Protein AF-Q5DCU1-F1 (afdb_monomer)

Structure (mmCIF, N/CA/C/O backbone):
data_AF-Q5DCU1-F1
#
_entry.id   AF-Q5DCU1-F1
#
loop_
_atom_site.group_PDB
_atom_site.id
_atom_site.type_symbol
_atom_site.label_atom_id
_atom_site.label_alt_id
_atom_site.label_comp_id
_atom_site.label_asym_id
_atom_site.label_entity_id
_atom_site.label_seq_id
_atom_site.pdbx_PDB_ins_code
_atom_site.Cartn_x
_atom_site.Cartn_y
_atom_site.Cartn_z
_atom_site.occupancy
_atom_site.B_iso_or_equiv
_atom_site.auth_seq_id
_atom_site.auth_comp_id
_atom_site.auth_asym_id
_atom_site.auth_atom_id
_atom_site.pdbx_PDB_model_num
ATOM 1 N N . MET A 1 1 ? -9.205 -13.408 6.079 1.00 46.22 1 MET A N 1
ATOM 2 C CA . MET A 1 1 ? -8.559 -12.331 6.859 1.00 46.22 1 MET A CA 1
ATOM 3 C C . MET A 1 1 ? -8.344 -12.817 8.287 1.00 46.22 1 MET A C 1
ATOM 5 O O . MET A 1 1 ? -9.318 -13.003 9.011 1.00 46.22 1 MET A O 1
ATOM 9 N N . TYR A 1 2 ? -7.099 -13.094 8.675 1.00 49.12 2 TYR A N 1
ATOM 10 C CA . TYR A 1 2 ? -6.768 -13.395 10.071 1.00 49.12 2 TYR A CA 1
ATOM 11 C C . TYR A 1 2 ? -6.552 -12.078 10.812 1.00 49.12 2 TYR A C 1
ATOM 13 O O . TYR A 1 2 ? -5.825 -11.214 10.333 1.00 49.12 2 TYR A O 1
ATOM 21 N N . GLN A 1 3 ? -7.219 -11.913 11.951 1.00 48.88 3 GLN A N 1
ATOM 22 C CA . GLN A 1 3 ? -7.112 -10.711 12.773 1.00 48.88 3 GLN A CA 1
ATOM 23 C C . GLN A 1 3 ? -6.375 -11.046 14.064 1.00 48.88 3 GLN A C 1
ATOM 25 O O . GLN A 1 3 ? -6.695 -12.037 14.732 1.00 48.88 3 GLN A O 1
ATOM 30 N N . PHE A 1 4 ? -5.420 -10.197 14.438 1.00 53.06 4 PHE A N 1
ATOM 31 C CA . PHE A 1 4 ? -4.873 -10.210 15.786 1.00 53.06 4 PHE A CA 1
ATOM 32 C C . PHE A 1 4 ? -5.985 -9.787 16.749 1.00 53.06 4 PHE A C 1
ATOM 34 O O . PHE A 1 4 ? -6.537 -8.696 16.648 1.00 53.06 4 PHE A O 1
ATOM 41 N N . LYS A 1 5 ? -6.381 -10.689 17.650 1.00 48.22 5 LYS A N 1
ATOM 42 C CA . LYS A 1 5 ? -7.388 -10.384 18.670 1.00 48.22 5 LYS A CA 1
ATOM 43 C C . LYS A 1 5 ? -6.706 -9.667 19.832 1.00 48.22 5 LYS A C 1
ATOM 45 O O . LYS A 1 5 ? -5.721 -10.191 20.351 1.00 48.22 5 LYS A O 1
ATOM 50 N N . ASN A 1 6 ? -7.265 -8.541 20.279 1.00 42.62 6 ASN A N 1
ATOM 51 C CA . ASN A 1 6 ? -6.882 -7.944 21.558 1.00 42.62 6 ASN A CA 1
ATOM 52 C C . ASN A 1 6 ? -7.098 -8.970 22.676 1.00 42.62 6 ASN A C 1
ATOM 54 O O . ASN A 1 6 ? -8.161 -9.591 22.791 1.00 42.62 6 ASN A O 1
ATOM 58 N N . CYS A 1 7 ? -6.052 -9.203 23.464 1.00 44.94 7 CYS A N 1
ATOM 59 C CA . CYS A 1 7 ? -6.084 -10.126 24.587 1.00 44.94 7 CYS A CA 1
ATOM 60 C C . CYS A 1 7 ? -6.461 -9.353 25.856 1.00 44.94 7 CYS A C 1
ATOM 62 O O . CYS A 1 7 ? -5.633 -9.151 26.734 1.00 44.94 7 CYS A O 1
ATOM 64 N N . ASP A 1 8 ? -7.717 -8.922 25.963 1.00 45.31 8 ASP A N 1
ATOM 65 C CA . ASP A 1 8 ? -8.182 -8.113 27.104 1.00 45.31 8 ASP A CA 1
ATOM 66 C C . ASP A 1 8 ? -8.505 -8.952 28.359 1.00 45.31 8 ASP A C 1
ATOM 68 O O . ASP A 1 8 ? -9.190 -8.493 29.271 1.00 45.31 8 ASP A O 1
ATOM 72 N N . LYS A 1 9 ? -8.050 -10.214 28.428 1.00 41.62 9 LYS A N 1
ATOM 73 C CA . LYS A 1 9 ? -8.266 -11.089 29.592 1.00 41.62 9 LYS A CA 1
ATOM 74 C C . LYS A 1 9 ? -6.980 -11.831 29.976 1.00 41.62 9 LYS A C 1
ATOM 76 O O . LYS A 1 9 ? -6.648 -12.833 29.333 1.00 41.62 9 LYS A O 1
ATOM 81 N N . PRO A 1 10 ? -6.272 -11.394 31.035 1.00 44.12 10 PRO A N 1
ATOM 82 C CA . PRO A 1 10 ? -5.092 -12.084 31.534 1.00 44.12 10 PRO A CA 1
ATOM 83 C C . PRO A 1 10 ? -5.546 -13.374 32.226 1.00 44.12 10 PRO A C 1
ATOM 85 O O . PRO A 1 10 ? -6.027 -13.350 33.352 1.00 44.12 10 PRO A O 1
ATOM 88 N N . GLY A 1 11 ? -5.455 -14.514 31.539 1.00 48.25 11 GLY A N 1
ATOM 89 C CA . GLY A 1 11 ? -5.595 -15.807 32.216 1.00 48.25 11 GLY A CA 1
ATOM 90 C C . GLY A 1 11 ? -6.137 -16.974 31.404 1.00 48.25 11 GLY A C 1
ATOM 91 O O . GLY A 1 11 ? -5.995 -18.109 31.847 1.00 48.25 11 GLY A O 1
ATOM 92 N N . GLN A 1 12 ? -6.729 -16.776 30.225 1.00 47.34 12 GLN A N 1
ATOM 93 C CA . GLN A 1 12 ? -7.280 -17.914 29.482 1.00 47.34 12 GLN A CA 1
ATOM 94 C C . GLN A 1 12 ? -7.093 -17.767 27.981 1.00 47.34 12 GLN A C 1
ATOM 96 O O . GLN A 1 12 ? -7.925 -17.190 27.288 1.00 47.34 12 GLN A O 1
ATOM 101 N N . ARG A 1 13 ? -6.005 -18.363 27.492 1.00 44.91 13 ARG A N 1
ATOM 102 C CA . ARG A 1 13 ? -5.998 -19.284 26.346 1.00 44.91 13 ARG A CA 1
ATOM 103 C C . ARG A 1 13 ? -4.586 -19.836 26.203 1.00 44.91 13 ARG A C 1
ATOM 105 O O . ARG A 1 13 ? -3.693 -19.180 25.679 1.00 44.91 13 ARG A O 1
ATOM 112 N N . LYS A 1 14 ? -4.398 -21.091 26.621 1.00 42.62 14 LYS A N 1
ATOM 113 C CA . LYS A 1 14 ? -3.382 -21.924 25.979 1.00 42.62 14 LYS A CA 1
ATOM 114 C C . LYS A 1 14 ? -3.778 -21.947 24.505 1.00 42.62 14 LYS A C 1
ATOM 116 O O . LYS A 1 14 ? -4.832 -22.495 24.182 1.00 42.62 14 LYS A O 1
ATOM 121 N N . PHE A 1 15 ? -3.003 -21.306 23.631 1.00 46.94 15 PHE A N 1
ATOM 122 C CA . PHE A 1 15 ? -3.133 -21.521 22.194 1.00 46.94 15 PHE A CA 1
ATOM 123 C C . PHE A 1 15 ? -2.742 -22.974 21.950 1.00 46.94 15 PHE A C 1
ATOM 125 O O . PHE A 1 15 ? -1.585 -23.302 21.705 1.00 46.94 15 PHE A O 1
ATOM 132 N N . LYS A 1 16 ? -3.710 -23.878 22.110 1.00 43.31 16 LYS A N 1
ATOM 133 C CA . LYS A 1 16 ? -3.597 -25.226 21.590 1.00 43.31 16 LYS A CA 1
ATOM 134 C C . LYS A 1 16 ? -3.561 -25.000 20.085 1.00 43.31 16 LYS A C 1
ATOM 136 O O . LYS A 1 16 ? -4.583 -24.655 19.499 1.00 43.31 16 LYS A O 1
ATOM 141 N N . GLN A 1 17 ? -2.372 -25.075 19.491 1.00 48.38 17 GLN A N 1
ATOM 142 C CA . GLN A 1 17 ? -2.230 -25.198 18.048 1.00 48.38 17 GLN A CA 1
ATOM 143 C C . GLN A 1 17 ? -2.879 -26.532 17.679 1.00 48.38 17 GLN A C 1
ATOM 145 O O . GLN A 1 17 ? -2.222 -27.563 17.560 1.00 48.38 17 GLN A O 1
ATOM 150 N N . THR A 1 18 ? -4.204 -26.556 17.580 1.00 49.25 18 THR A N 1
ATOM 151 C CA . THR A 1 18 ? -4.875 -27.554 16.766 1.00 49.25 18 THR A CA 1
ATOM 152 C C . THR A 1 18 ? -4.292 -27.357 15.379 1.00 49.25 18 THR A C 1
ATOM 154 O O . THR A 1 18 ? -4.442 -26.274 14.812 1.00 49.25 18 THR A O 1
ATOM 157 N N . LYS A 1 19 ? -3.548 -28.357 14.886 1.00 53.28 19 LYS A N 1
ATOM 158 C CA . LYS A 1 19 ? -3.093 -28.443 13.495 1.00 53.28 19 LYS A CA 1
ATOM 159 C C . LYS A 1 19 ? -4.340 -28.466 12.608 1.00 53.28 19 LYS A C 1
ATOM 161 O O . LYS A 1 19 ? -4.828 -29.525 12.236 1.00 53.28 19 LYS A O 1
ATOM 166 N N . GLY A 1 20 ? -4.916 -27.294 12.376 1.00 61.88 20 GLY A N 1
ATOM 167 C CA . GLY A 1 20 ? -5.942 -27.079 11.378 1.00 61.88 20 GLY A CA 1
ATOM 168 C C . GLY A 1 20 ? -5.255 -27.103 10.027 1.00 61.88 20 GLY A C 1
ATOM 169 O O . GLY A 1 20 ? -4.248 -26.424 9.833 1.00 61.88 20 GLY A O 1
ATOM 170 N N . TYR A 1 21 ? -5.760 -27.927 9.120 1.00 72.88 21 TYR A N 1
ATOM 171 C CA . TYR A 1 21 ? -5.418 -27.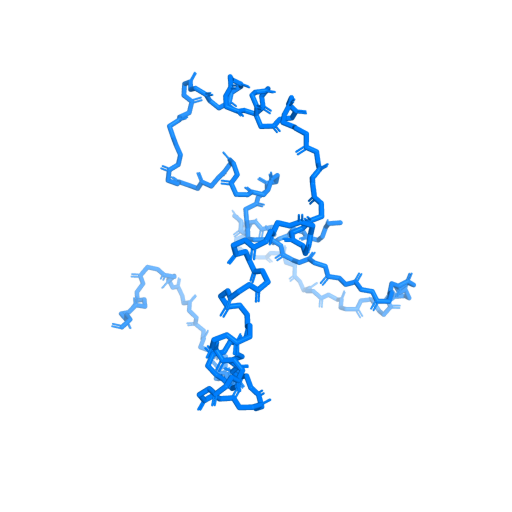810 7.714 1.00 72.88 21 TYR A CA 1
ATOM 172 C C . TYR A 1 21 ? -6.024 -26.502 7.197 1.00 72.88 21 TYR A C 1
ATOM 174 O O . TYR A 1 21 ? -7.235 -26.300 7.294 1.00 72.88 21 TYR A O 1
ATOM 182 N N . TYR A 1 22 ? -5.177 -25.603 6.703 1.00 76.38 22 TYR A N 1
ATOM 183 C CA . TYR A 1 22 ? -5.587 -24.323 6.139 1.00 76.38 22 TYR A CA 1
ATOM 184 C C . TYR A 1 22 ? -5.198 -24.308 4.655 1.00 76.38 22 TYR A C 1
ATOM 186 O O . TYR A 1 22 ? -4.016 -24.135 4.358 1.00 76.38 22 TYR A O 1
ATOM 194 N N . PRO A 1 23 ? -6.146 -24.533 3.728 1.00 85.75 23 PRO A N 1
ATOM 195 C CA . PRO A 1 23 ? -5.869 -24.629 2.295 1.00 85.75 23 PRO A CA 1
ATOM 196 C C . PRO A 1 23 ? -5.726 -23.233 1.670 1.00 85.75 23 PRO A C 1
ATOM 198 O O . PRO A 1 23 ? -6.592 -22.799 0.916 1.00 85.75 23 PRO A O 1
ATOM 201 N N . PHE A 1 24 ? -4.677 -22.495 2.033 1.00 89.75 24 PHE A N 1
ATOM 202 C CA . PHE A 1 24 ? -4.398 -21.173 1.465 1.00 89.75 24 PHE A CA 1
ATOM 203 C C . PHE A 1 24 ? -2.996 -21.133 0.861 1.00 89.75 24 PHE A C 1
ATOM 205 O O . PHE A 1 24 ? -2.028 -21.468 1.542 1.00 89.75 24 PHE A O 1
ATOM 212 N N . ASP A 1 25 ? -2.895 -20.656 -0.379 1.00 92.25 25 ASP A N 1
ATOM 213 C CA . ASP A 1 25 ? -1.617 -20.428 -1.069 1.00 92.25 25 ASP A CA 1
ATOM 214 C C . ASP A 1 25 ? -0.999 -19.072 -0.705 1.00 92.25 25 ASP A C 1
ATOM 216 O O . ASP A 1 25 ? 0.218 -18.896 -0.712 1.00 92.25 25 ASP A O 1
ATOM 220 N N . TYR A 1 26 ? -1.850 -18.108 -0.348 1.00 91.44 26 TYR A N 1
ATOM 221 C CA . TYR A 1 26 ? -1.457 -16.753 0.009 1.00 91.44 26 TYR A CA 1
ATOM 222 C C . TYR A 1 26 ? -2.253 -16.252 1.214 1.00 91.44 26 TYR A C 1
ATOM 224 O O . TYR A 1 26 ? -3.468 -16.449 1.309 1.00 91.44 26 TYR A O 1
ATOM 232 N N . VAL A 1 27 ? -1.559 -15.591 2.144 1.00 90.56 27 VAL A N 1
ATOM 233 C CA . VAL A 1 27 ? -2.156 -15.026 3.357 1.00 90.56 27 VAL A CA 1
ATOM 234 C C . VAL A 1 27 ? -1.690 -13.588 3.536 1.00 90.56 27 VAL A C 1
ATOM 236 O O . VAL A 1 27 ? -0.518 -13.332 3.794 1.00 90.56 27 VAL A O 1
ATOM 239 N N . GLU A 1 28 ? -2.641 -12.660 3.482 1.00 90.19 28 GLU A N 1
ATOM 240 C CA . GLU A 1 28 ? -2.442 -11.264 3.862 1.00 90.19 28 GLU A CA 1
ATOM 241 C C . GLU A 1 28 ? -2.884 -11.043 5.317 1.00 90.19 28 GLU A C 1
ATOM 243 O O . GLU A 1 28 ? -3.967 -11.479 5.739 1.00 90.19 28 GLU A O 1
ATOM 248 N N . VAL A 1 29 ? -2.036 -10.373 6.100 1.00 89.88 29 VAL A N 1
ATOM 249 C CA . VAL A 1 29 ? -2.254 -10.132 7.530 1.00 89.88 29 VAL A CA 1
ATOM 250 C C . VAL A 1 29 ? -2.274 -8.633 7.802 1.00 89.88 29 VAL A C 1
ATOM 252 O O . VAL A 1 29 ? -1.323 -7.925 7.491 1.00 89.88 29 VAL A O 1
ATOM 255 N N . MET A 1 30 ? -3.344 -8.165 8.445 1.00 87.94 30 MET A N 1
ATOM 256 C CA . MET A 1 30 ? -3.523 -6.768 8.843 1.00 87.94 30 MET A CA 1
ATOM 257 C C . MET A 1 30 ? -3.498 -6.644 10.366 1.00 87.94 30 MET A C 1
ATOM 259 O O . MET A 1 30 ? -4.042 -7.493 11.076 1.00 87.94 30 MET A O 1
ATOM 263 N N . ALA A 1 31 ? -2.907 -5.561 10.874 1.00 88.19 31 ALA A N 1
ATOM 264 C CA . ALA A 1 31 ? -2.904 -5.269 12.307 1.00 88.19 31 ALA A CA 1
ATOM 265 C C . ALA A 1 31 ? -4.277 -4.786 12.804 1.00 88.19 31 ALA A C 1
ATOM 267 O O . ALA A 1 31 ? -4.743 -5.218 13.855 1.00 88.19 31 ALA A O 1
ATOM 268 N N . CYS A 1 32 ? -4.932 -3.902 12.044 1.00 86.00 32 CYS A N 1
ATOM 269 C CA . CYS A 1 32 ? -6.220 -3.326 12.424 1.00 86.00 32 CYS A CA 1
ATOM 270 C C . CYS A 1 32 ? -7.392 -4.162 11.886 1.00 86.00 32 CYS A C 1
ATOM 272 O O . CYS A 1 32 ? -7.345 -4.629 10.739 1.00 86.00 32 CYS A O 1
ATOM 274 N N . PRO A 1 33 ? -8.477 -4.322 12.668 1.00 82.62 33 PRO A N 1
ATOM 275 C CA . PRO A 1 33 ? -9.706 -4.903 12.151 1.00 82.62 33 PRO A CA 1
ATOM 276 C C . PRO A 1 33 ? -10.259 -3.998 11.048 1.00 82.62 33 PRO A C 1
ATOM 278 O O . PRO A 1 33 ? -10.296 -2.778 11.201 1.00 82.62 33 PRO A O 1
ATOM 281 N N . ASN A 1 34 ? -10.707 -4.603 9.948 1.00 79.81 34 ASN A N 1
ATOM 282 C CA . ASN A 1 34 ? -11.203 -3.908 8.752 1.00 79.81 34 ASN A CA 1
ATOM 283 C C . ASN A 1 34 ? -10.143 -3.083 7.988 1.00 79.81 34 ASN A C 1
ATOM 285 O O . ASN A 1 34 ? -10.500 -2.258 7.151 1.00 79.81 34 ASN A O 1
ATOM 289 N N . GLY A 1 35 ? -8.848 -3.329 8.224 1.00 86.69 35 GLY A N 1
ATOM 290 C CA . GLY A 1 35 ? -7.757 -2.723 7.454 1.00 86.69 35 GLY A CA 1
ATOM 291 C C . GLY A 1 35 ? -7.423 -1.284 7.861 1.00 86.69 35 GLY A C 1
ATOM 292 O O . GLY A 1 35 ? -7.829 -0.798 8.917 1.00 86.69 35 GLY A O 1
ATOM 293 N N . CYS A 1 36 ? -6.637 -0.602 7.025 1.00 90.06 36 CYS A N 1
ATOM 294 C CA . CYS A 1 36 ? -6.016 0.688 7.354 1.00 90.06 36 CYS A CA 1
ATOM 295 C C . CYS A 1 36 ? -7.011 1.841 7.563 1.00 90.06 36 CYS A C 1
ATOM 297 O O . CYS A 1 36 ? -6.735 2.741 8.356 1.00 90.06 36 CYS A O 1
ATOM 299 N N . LEU A 1 37 ? -8.172 1.809 6.896 1.00 89.00 37 LEU A N 1
ATOM 300 C CA . LEU A 1 37 ? -9.213 2.837 7.039 1.00 89.00 37 LEU A CA 1
ATOM 301 C C . LEU A 1 37 ? -9.773 2.922 8.463 1.00 89.00 37 LEU A C 1
ATOM 303 O O . LEU A 1 37 ? -10.278 3.963 8.850 1.00 89.00 37 LEU A O 1
ATOM 307 N N . ASN A 1 38 ? -9.656 1.853 9.252 1.00 86.00 38 ASN A N 1
ATOM 308 C CA . ASN A 1 38 ? -10.074 1.812 10.652 1.00 86.00 38 ASN A CA 1
ATOM 309 C C . ASN A 1 38 ? -8.863 1.764 11.606 1.00 86.00 38 ASN A C 1
ATOM 311 O O . ASN A 1 38 ? -8.915 1.178 12.689 1.00 86.00 38 ASN A O 1
ATOM 315 N N . GLY A 1 39 ? -7.731 2.327 11.173 1.00 88.75 39 GLY A N 1
ATOM 316 C CA . GLY A 1 39 ? -6.524 2.430 11.984 1.00 88.75 39 GLY A CA 1
ATOM 317 C C . GL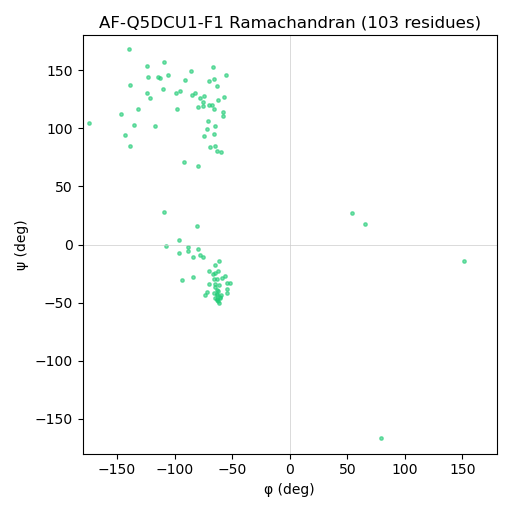Y A 1 39 ? -6.701 3.370 13.179 1.00 88.75 39 GLY A C 1
ATOM 318 O O . GLY A 1 39 ? -7.471 4.325 13.128 1.00 88.75 39 GLY A O 1
ATOM 319 N N . GLY A 1 40 ? -5.937 3.139 14.251 1.00 88.31 40 GLY A N 1
ATOM 320 C CA . GLY A 1 40 ? -6.057 3.902 15.503 1.00 88.31 40 GLY A CA 1
ATOM 321 C C . GLY A 1 40 ? -5.778 5.410 15.402 1.00 88.31 40 GLY A C 1
ATOM 322 O O . GLY A 1 40 ? -6.113 6.138 16.328 1.00 88.31 40 GLY A O 1
ATOM 323 N N . GLY A 1 41 ? -5.186 5.878 14.297 1.00 89.19 41 GLY A N 1
ATOM 324 C CA . GLY A 1 41 ? -4.918 7.297 14.031 1.00 89.19 41 GLY A CA 1
ATOM 325 C C . GLY A 1 41 ? -5.963 8.013 13.165 1.00 89.19 41 GLY A C 1
ATOM 326 O O . GLY A 1 41 ? -5.738 9.161 12.802 1.00 89.19 41 GLY A O 1
ATOM 327 N N . GLN A 1 42 ? -7.062 7.356 12.784 1.00 89.00 42 GLN A N 1
ATOM 328 C CA . GLN A 1 42 ? -8.079 7.941 11.900 1.00 89.00 42 GLN A CA 1
ATOM 329 C C . GLN A 1 42 ? -9.121 8.775 12.664 1.00 89.00 42 GLN A C 1
ATOM 331 O O . GLN A 1 42 ? -9.463 8.471 13.810 1.00 89.00 42 GLN A O 1
ATOM 336 N N . ILE A 1 43 ? -9.664 9.804 12.004 1.00 90.56 43 ILE A N 1
ATOM 337 C CA . ILE A 1 43 ? -10.760 10.641 12.521 1.00 90.56 43 ILE A CA 1
ATOM 338 C C . ILE A 1 43 ? -12.069 9.854 12.408 1.00 90.56 43 ILE A C 1
ATOM 340 O O . ILE A 1 43 ? -12.472 9.473 11.309 1.00 90.56 43 ILE A O 1
ATOM 344 N N . LYS A 1 44 ? -12.738 9.600 13.537 1.00 86.69 44 LYS A N 1
ATOM 345 C CA . LYS A 1 44 ? -13.880 8.671 13.606 1.00 86.69 44 LYS A CA 1
ATOM 346 C C . LYS A 1 44 ? -15.121 9.197 12.896 1.00 86.69 44 LYS A C 1
ATOM 348 O O . LYS A 1 44 ? -15.878 8.422 12.317 1.00 86.69 44 LYS A O 1
ATOM 353 N N . GLU A 1 45 ? -15.311 10.506 12.934 1.00 90.62 45 GLU A N 1
ATOM 354 C CA . GLU A 1 45 ? -16.502 11.209 12.468 1.00 90.62 45 GLU A CA 1
ATOM 355 C C . GLU A 1 45 ? -16.682 11.112 10.947 1.00 90.62 45 GLU A C 1
ATOM 357 O O . GLU A 1 45 ? -17.806 11.181 10.457 1.00 90.62 45 GLU A O 1
ATOM 362 N N . ILE A 1 46 ? -15.592 10.908 10.201 1.00 90.56 46 ILE A N 1
ATOM 363 C CA . ILE A 1 46 ? -15.596 10.867 8.731 1.00 90.56 46 ILE A CA 1
ATOM 364 C C . ILE A 1 46 ? -15.413 9.458 8.158 1.00 90.56 46 ILE A C 1
ATOM 366 O O . ILE A 1 46 ? -15.458 9.289 6.942 1.00 90.56 46 ILE A O 1
ATOM 370 N N . LEU A 1 47 ? -15.241 8.431 9.002 1.00 89.00 47 LEU A N 1
ATOM 371 C CA . LEU A 1 47 ? -14.891 7.074 8.557 1.00 89.00 47 LEU A CA 1
ATOM 372 C C . LEU A 1 47 ? -15.858 6.510 7.517 1.00 89.00 47 LEU A C 1
ATOM 374 O O . LEU A 1 47 ? -15.425 5.897 6.541 1.00 89.00 47 LEU A O 1
ATOM 378 N N . THR A 1 48 ? -17.160 6.721 7.713 1.00 90.00 48 THR A N 1
ATOM 379 C CA . THR A 1 48 ? -18.189 6.251 6.780 1.00 90.00 48 THR A CA 1
ATOM 380 C C . THR A 1 48 ? -18.008 6.895 5.408 1.00 90.00 48 THR A C 1
ATOM 382 O O . THR A 1 48 ? -17.892 6.184 4.414 1.00 90.00 48 THR A O 1
ATOM 385 N N . GLN A 1 49 ? -17.870 8.223 5.369 1.00 92.56 49 GLN A N 1
ATOM 386 C CA . GLN A 1 49 ? -17.684 8.983 4.131 1.00 92.56 49 GLN A CA 1
ATOM 387 C C . GLN A 1 49 ? -16.381 8.593 3.425 1.00 92.56 49 GLN A C 1
ATOM 389 O O . GLN A 1 49 ? -16.369 8.364 2.217 1.00 92.56 49 GLN A O 1
ATOM 394 N N . THR A 1 50 ? -15.281 8.454 4.172 1.00 90.88 50 THR A N 1
ATOM 395 C CA . THR A 1 50 ? -13.995 8.014 3.617 1.00 90.88 50 THR A CA 1
ATOM 396 C C . THR A 1 50 ? -14.078 6.591 3.064 1.00 90.88 50 THR A C 1
ATOM 398 O O . THR A 1 50 ? -13.519 6.314 2.004 1.00 90.88 50 THR A O 1
ATOM 401 N N . SER A 1 51 ? -14.793 5.683 3.738 1.00 90.88 51 SER A N 1
ATOM 402 C CA . SER A 1 51 ? -14.989 4.313 3.253 1.00 90.88 51 SER A CA 1
ATOM 403 C C . SER A 1 51 ? -15.815 4.269 1.971 1.00 90.88 51 SER A C 1
ATOM 405 O O . SER A 1 51 ? -15.477 3.511 1.063 1.00 90.88 51 SER A O 1
ATOM 407 N N . GLU A 1 52 ? -16.878 5.067 1.885 1.00 94.19 52 GLU A N 1
ATOM 408 C CA . GLU A 1 52 ? -17.721 5.172 0.692 1.00 94.19 52 GLU A CA 1
ATOM 409 C C . GLU A 1 52 ? -16.946 5.749 -0.493 1.00 94.19 52 GLU A C 1
ATOM 411 O O . GLU A 1 52 ? -16.971 5.163 -1.575 1.00 94.19 52 GLU A O 1
ATOM 416 N N . LEU A 1 53 ? -16.189 6.828 -0.271 1.00 94.12 53 LEU A N 1
ATOM 417 C CA . LEU A 1 53 ? -15.326 7.422 -1.289 1.00 94.12 53 LEU A CA 1
ATOM 418 C C . LEU A 1 53 ? -14.261 6.434 -1.772 1.00 94.12 53 LEU A C 1
ATOM 420 O O . LEU A 1 53 ? -14.054 6.293 -2.969 1.00 94.12 53 LEU A O 1
ATOM 424 N N . TYR A 1 54 ? -13.596 5.721 -0.862 1.00 91.81 54 TYR A N 1
ATOM 425 C CA . TYR A 1 54 ? -12.581 4.742 -1.251 1.00 91.81 54 TYR A CA 1
ATOM 426 C C . TYR A 1 54 ? -13.175 3.606 -2.096 1.00 91.81 54 TYR A C 1
ATOM 428 O O . TYR A 1 54 ? -12.571 3.187 -3.079 1.00 91.81 54 TYR A O 1
ATOM 436 N N . LYS A 1 55 ? -14.377 3.129 -1.748 1.00 92.06 55 LYS A N 1
ATOM 437 C CA . LYS A 1 55 ? -15.077 2.070 -2.496 1.00 92.06 55 LYS A CA 1
ATOM 438 C C . LYS A 1 55 ? -15.580 2.519 -3.866 1.00 92.06 55 LYS A C 1
ATOM 440 O O . LYS A 1 55 ? -15.825 1.658 -4.705 1.00 92.06 55 LYS A O 1
ATOM 445 N N . SER A 1 56 ? -15.780 3.818 -4.081 1.00 96.06 56 SER A N 1
ATOM 446 C CA . SER A 1 56 ? -16.222 4.345 -5.376 1.00 96.06 56 SER A CA 1
ATOM 447 C C . SER A 1 56 ? -15.072 4.572 -6.360 1.00 96.06 56 SER A C 1
ATOM 449 O O . SER A 1 56 ? -15.330 4.799 -7.542 1.00 96.06 56 SER A O 1
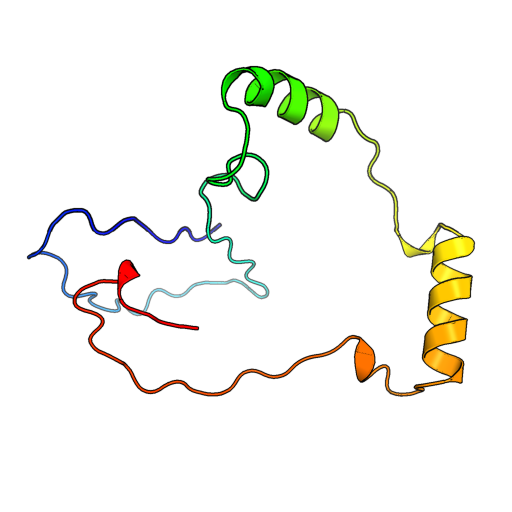ATOM 451 N N . LEU A 1 57 ? -13.816 4.492 -5.904 1.00 94.62 57 LEU A N 1
ATOM 452 C CA . LEU A 1 57 ? -12.651 4.600 -6.775 1.00 94.62 57 LEU A CA 1
ATOM 453 C C . LEU A 1 57 ? -12.575 3.416 -7.740 1.00 94.62 57 LEU A C 1
ATOM 455 O O . LEU A 1 57 ? -12.859 2.269 -7.393 1.00 94.62 57 LEU A O 1
ATOM 459 N N . LEU A 1 58 ? -12.141 3.708 -8.963 1.00 94.69 58 LEU A N 1
ATOM 460 C CA . LEU A 1 58 ? -11.881 2.681 -9.958 1.00 94.69 58 LEU A CA 1
ATOM 461 C C . LEU A 1 58 ? -10.646 1.872 -9.565 1.00 94.69 58 LEU A C 1
ATOM 463 O O . LEU A 1 58 ? -9.643 2.412 -9.097 1.00 94.69 58 LEU A O 1
ATOM 467 N N . VAL A 1 59 ? -10.726 0.565 -9.793 1.00 93.94 59 VAL A N 1
ATOM 468 C CA . VAL A 1 59 ? -9.562 -0.312 -9.715 1.00 93.94 59 VAL A CA 1
ATOM 469 C C . VAL A 1 59 ? -8.759 -0.128 -10.994 1.00 93.94 59 VAL A C 1
ATOM 471 O O . VAL A 1 59 ? -9.293 -0.293 -12.090 1.00 93.94 59 VAL A O 1
ATOM 474 N N . CYS A 1 60 ? -7.478 0.188 -10.846 1.00 92.50 60 CYS A N 1
ATOM 475 C CA . CYS A 1 60 ? -6.550 0.332 -11.959 1.00 92.50 60 CYS A CA 1
ATOM 476 C C . CYS A 1 60 ? -5.369 -0.615 -11.762 1.00 92.50 60 CYS A C 1
ATOM 478 O O . CYS A 1 60 ? -4.913 -0.811 -10.634 1.00 92.50 60 CYS A O 1
ATOM 480 N N . ASP A 1 61 ? -4.864 -1.171 -12.861 1.00 94.44 61 ASP A N 1
ATOM 481 C CA . ASP A 1 61 ? -3.577 -1.858 -12.860 1.00 94.44 61 ASP A CA 1
ATOM 482 C C . ASP A 1 61 ? -2.468 -0.805 -12.691 1.00 94.44 61 ASP A C 1
ATOM 484 O O . ASP A 1 61 ? -2.364 0.093 -13.529 1.00 94.44 61 ASP A O 1
ATOM 488 N N . PRO A 1 62 ? -1.636 -0.867 -11.635 1.00 93.56 62 PRO A N 1
ATOM 489 C CA . PRO A 1 62 ? -0.536 0.077 -11.464 1.00 93.56 62 PRO A CA 1
ATOM 490 C C . PRO A 1 62 ? 0.387 0.138 -12.683 1.00 93.56 62 PRO A C 1
ATOM 492 O O . PRO A 1 62 ? 0.901 1.208 -13.006 1.00 93.56 62 PRO A O 1
ATOM 495 N N . MET A 1 63 ? 0.561 -0.987 -13.383 1.00 92.94 63 MET A N 1
ATOM 496 C CA . MET A 1 63 ? 1.436 -1.072 -14.547 1.00 92.94 63 MET A CA 1
ATOM 497 C C . MET A 1 63 ? 0.813 -0.476 -15.807 1.00 92.94 63 MET A C 1
ATOM 499 O O . MET A 1 63 ? 1.533 -0.293 -16.778 1.00 92.94 63 MET A O 1
ATOM 503 N N . SER A 1 64 ? -0.474 -0.118 -15.825 1.00 95.25 64 SER A N 1
ATOM 504 C CA . SER A 1 64 ? -1.066 0.593 -16.966 1.00 95.25 64 SER A CA 1
ATOM 505 C C . SER A 1 64 ? -0.749 2.093 -16.973 1.00 95.25 64 SER A C 1
ATOM 507 O O . SER A 1 64 ? -1.201 2.803 -17.865 1.00 95.25 64 SER A O 1
ATOM 509 N N . ASN A 1 65 ? -0.065 2.604 -15.946 1.00 96.00 65 ASN A N 1
ATOM 510 C CA . ASN A 1 65 ? 0.297 4.010 -15.828 1.00 96.00 65 ASN A CA 1
ATOM 511 C C . ASN A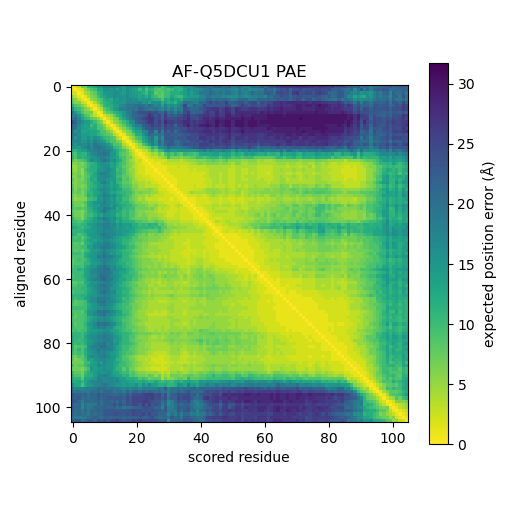 1 65 ? 1.738 4.226 -16.306 1.00 96.00 65 ASN A C 1
ATOM 513 O O . ASN A 1 65 ? 2.675 3.747 -15.665 1.00 96.00 65 ASN A O 1
ATOM 517 N N . ASP A 1 66 ? 1.906 4.999 -17.379 1.00 97.31 66 ASP A N 1
ATOM 518 C CA . ASP A 1 66 ? 3.210 5.295 -17.986 1.00 97.31 66 ASP A CA 1
ATOM 519 C C . ASP A 1 66 ? 4.213 5.868 -16.969 1.00 97.31 66 ASP A C 1
ATOM 521 O O . ASP A 1 66 ? 5.366 5.452 -16.934 1.00 97.31 66 ASP A O 1
ATOM 525 N N . LEU A 1 67 ? 3.767 6.727 -16.042 1.00 97.25 67 LEU A N 1
ATOM 526 C CA . LEU A 1 67 ? 4.644 7.288 -15.006 1.00 97.25 67 LEU A CA 1
ATOM 527 C C . LEU A 1 67 ? 5.169 6.219 -14.040 1.00 97.25 67 LEU A C 1
ATOM 529 O O . LEU A 1 67 ? 6.287 6.332 -13.535 1.00 97.25 67 LEU A O 1
ATOM 533 N N . VAL A 1 68 ? 4.361 5.196 -13.747 1.00 96.69 68 VAL A N 1
ATOM 534 C CA . VAL A 1 68 ? 4.770 4.080 -12.882 1.00 96.69 68 VAL A CA 1
ATOM 535 C C . VAL A 1 68 ? 5.779 3.199 -13.612 1.00 96.69 68 VAL A C 1
ATOM 537 O O . VAL A 1 68 ? 6.769 2.795 -13.002 1.00 96.69 68 VAL A O 1
ATOM 540 N N . GLN A 1 69 ? 5.568 2.945 -14.906 1.00 97.06 69 GLN A N 1
ATOM 541 C CA . GLN A 1 69 ? 6.519 2.204 -15.737 1.00 97.06 69 GLN A CA 1
ATOM 542 C C . GLN A 1 69 ? 7.863 2.935 -15.837 1.00 97.06 69 GLN A C 1
ATOM 544 O O . GLN A 1 69 ? 8.903 2.339 -15.556 1.00 97.06 69 GLN A O 1
ATOM 549 N N . ASP A 1 70 ? 7.842 4.234 -16.140 1.00 97.56 70 ASP A N 1
ATOM 550 C CA . ASP A 1 70 ? 9.045 5.065 -16.242 1.00 97.56 70 ASP A CA 1
ATOM 551 C C . ASP A 1 70 ? 9.823 5.096 -14.922 1.00 97.56 70 ASP A C 1
ATOM 553 O O . ASP A 1 70 ? 11.050 4.956 -14.900 1.00 97.56 70 ASP A O 1
ATOM 557 N N . LEU A 1 71 ? 9.115 5.237 -13.796 1.00 96.69 71 LEU A N 1
ATOM 558 C CA . LEU A 1 71 ? 9.728 5.189 -12.472 1.00 96.69 71 LEU A CA 1
ATOM 559 C C . LEU A 1 71 ? 10.355 3.819 -12.195 1.00 96.69 71 LEU A C 1
ATOM 561 O O . LEU A 1 71 ? 11.459 3.746 -11.652 1.00 96.69 71 LEU A O 1
ATOM 565 N N . TYR A 1 72 ? 9.665 2.740 -12.558 1.00 96.69 72 TYR A N 1
ATOM 566 C CA . TYR A 1 72 ? 10.161 1.385 -12.363 1.00 96.69 72 TYR A CA 1
ATOM 567 C C . TYR A 1 72 ? 11.436 1.128 -13.176 1.00 96.69 72 TYR A C 1
ATOM 569 O O . TYR A 1 72 ? 12.429 0.661 -12.614 1.00 96.69 72 TYR A O 1
ATOM 577 N N . GLU A 1 73 ? 11.460 1.504 -14.456 1.00 96.94 73 GLU A N 1
ATOM 578 C CA . GLU A 1 73 ? 12.648 1.372 -15.307 1.00 96.94 73 GLU A CA 1
ATOM 579 C C . GLU A 1 73 ? 13.797 2.268 -14.829 1.00 96.94 73 GLU A C 1
ATOM 581 O O . GLU A 1 73 ? 14.955 1.841 -14.806 1.00 96.94 73 GLU A O 1
ATOM 586 N N . LEU A 1 74 ? 13.499 3.475 -14.337 1.00 97.31 74 LEU A N 1
ATOM 587 C CA . LEU A 1 74 ? 14.503 4.332 -13.711 1.00 97.31 74 LEU A CA 1
ATOM 588 C C . LEU A 1 74 ? 15.130 3.664 -12.480 1.00 97.31 74 LEU A C 1
ATOM 590 O O . LEU A 1 74 ? 16.357 3.684 -12.339 1.00 97.31 74 LEU A O 1
ATOM 594 N N . ILE A 1 75 ? 14.3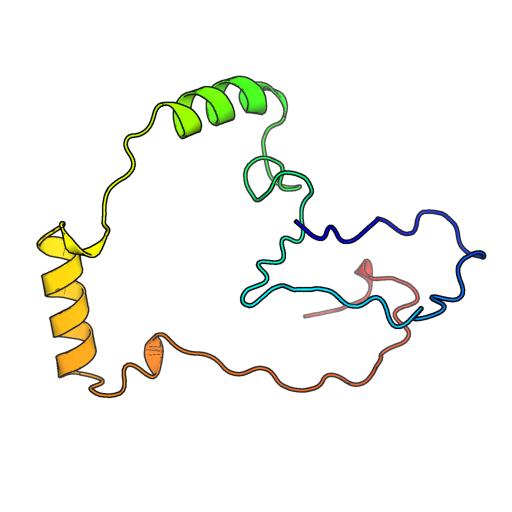23 3.075 -11.593 1.00 97.56 75 ILE A N 1
ATOM 595 C CA . ILE A 1 75 ? 14.827 2.372 -10.403 1.00 97.56 75 ILE A CA 1
ATOM 596 C C . ILE A 1 75 ? 15.676 1.176 -10.836 1.00 97.56 75 ILE A C 1
ATOM 598 O O . ILE A 1 75 ? 16.814 1.044 -10.388 1.00 97.56 75 ILE A O 1
ATOM 602 N N . LYS A 1 76 ? 15.174 0.369 -11.772 1.00 97.31 76 LYS A N 1
ATOM 603 C CA . LYS A 1 76 ? 15.859 -0.812 -12.307 1.00 97.31 76 LYS A CA 1
ATOM 604 C C . LYS A 1 76 ? 17.178 -0.476 -13.006 1.00 97.31 76 LYS A C 1
ATOM 606 O O . LYS A 1 76 ? 18.142 -1.223 -12.883 1.00 97.31 76 LYS A O 1
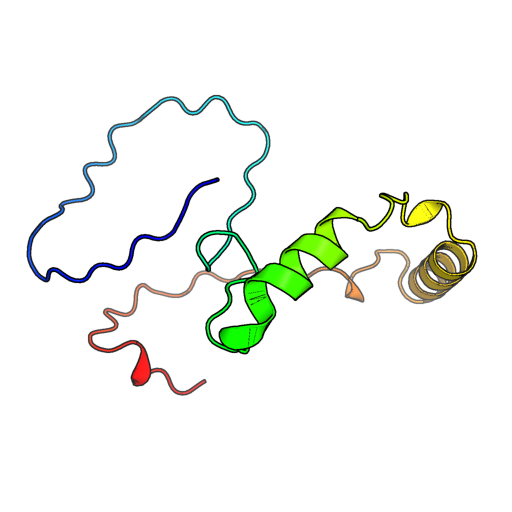ATOM 611 N N . SER A 1 77 ? 17.263 0.669 -13.685 1.00 97.75 77 SER A N 1
ATOM 612 C CA . SER A 1 77 ? 18.508 1.137 -14.314 1.00 97.75 77 SER A CA 1
ATOM 613 C C . SER A 1 77 ? 19.623 1.416 -13.297 1.00 97.75 77 SER A C 1
ATOM 615 O O . SER A 1 77 ? 20.802 1.259 -13.610 1.00 97.75 77 SER A O 1
ATOM 617 N N . LYS A 1 78 ? 19.256 1.815 -12.071 1.00 97.62 78 LYS A N 1
ATOM 618 C CA . LYS A 1 78 ? 20.191 2.111 -10.973 1.00 97.62 78 LYS A CA 1
ATOM 619 C C . LYS A 1 78 ? 20.427 0.909 -10.062 1.00 97.62 78 LYS A C 1
ATOM 621 O O . LYS A 1 78 ? 21.507 0.780 -9.494 1.00 97.62 78 LYS A O 1
ATOM 626 N N . ASP A 1 79 ? 19.421 0.056 -9.921 1.00 97.19 79 ASP A N 1
ATOM 627 C CA . ASP A 1 79 ? 19.413 -1.135 -9.080 1.00 97.19 79 ASP A CA 1
ATOM 628 C C . ASP A 1 79 ? 18.728 -2.284 -9.843 1.00 97.19 79 ASP A C 1
ATOM 630 O O . ASP A 1 79 ? 17.524 -2.500 -9.681 1.00 97.19 79 ASP A O 1
ATOM 634 N N . PRO A 1 80 ? 19.472 -3.014 -10.700 1.00 96.62 80 PRO A N 1
ATOM 635 C CA . PRO A 1 80 ? 18.904 -4.057 -11.562 1.00 96.62 80 PRO A CA 1
ATOM 636 C C . PRO A 1 80 ? 18.198 -5.184 -10.804 1.00 96.62 80 PRO A C 1
ATOM 638 O O . PRO A 1 80 ? 17.257 -5.780 -11.326 1.00 96.62 80 PRO A O 1
ATOM 641 N N . ASP A 1 81 ? 18.634 -5.447 -9.570 1.00 96.19 81 ASP A N 1
ATOM 642 C CA . ASP A 1 81 ? 18.056 -6.459 -8.682 1.00 96.19 81 ASP A CA 1
ATOM 643 C C . ASP A 1 81 ? 16.895 -5.902 -7.834 1.00 96.19 81 ASP A C 1
ATOM 645 O O . ASP A 1 81 ? 16.300 -6.640 -7.046 1.00 96.19 81 ASP A O 1
ATOM 649 N N . LEU A 1 82 ? 16.589 -4.602 -7.956 1.00 95.75 82 LEU A N 1
ATOM 650 C CA . LEU A 1 82 ? 15.541 -3.882 -7.223 1.00 95.75 82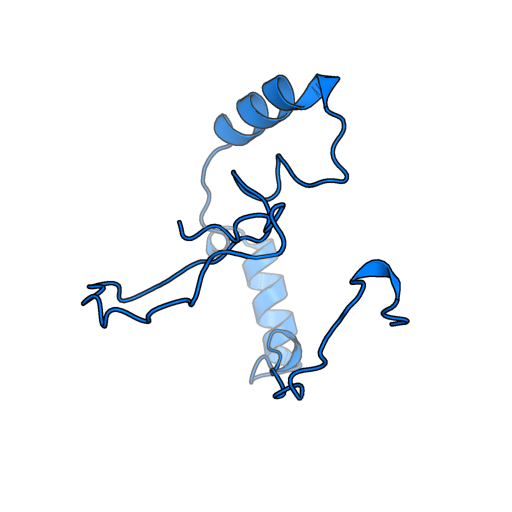 LEU A CA 1
ATOM 651 C C . LEU A 1 82 ? 15.645 -4.017 -5.697 1.00 95.75 82 LEU A C 1
ATOM 653 O O . LEU A 1 82 ? 14.643 -3.901 -4.98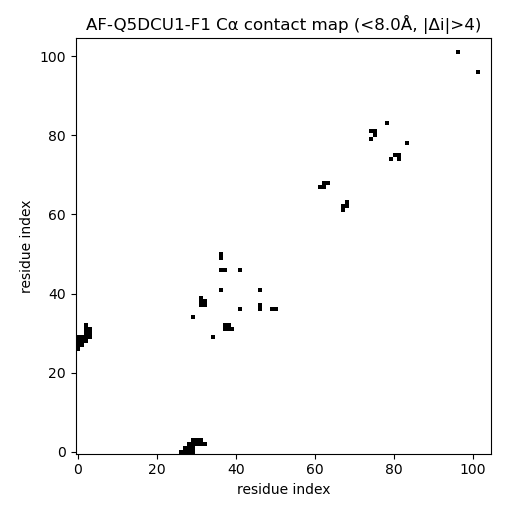8 1.00 95.75 82 LEU A O 1
ATOM 657 N N . LYS A 1 83 ? 16.851 -4.247 -5.169 1.00 96.25 83 LYS A N 1
ATOM 658 C CA . LYS A 1 83 ? 17.120 -4.434 -3.735 1.00 96.25 83 LYS A CA 1
ATOM 659 C C . LYS A 1 83 ? 16.544 -3.314 -2.874 1.00 96.25 83 LYS A C 1
ATOM 661 O O . LYS A 1 83 ? 16.107 -3.590 -1.761 1.00 96.25 83 LYS A O 1
ATOM 666 N N . CYS A 1 84 ? 16.500 -2.082 -3.374 1.00 95.44 84 CYS A N 1
ATOM 667 C CA . CYS A 1 84 ? 15.926 -0.934 -2.673 1.00 95.44 84 CYS A CA 1
ATOM 668 C C . CYS A 1 84 ? 14.407 -1.030 -2.424 1.00 95.44 84 CYS A C 1
ATOM 670 O O . CYS A 1 84 ? 13.900 -0.316 -1.561 1.00 95.44 84 CYS A O 1
ATOM 672 N N . LEU A 1 85 ? 13.691 -1.910 -3.132 1.00 95.88 85 LEU A N 1
ATOM 673 C CA . LEU A 1 85 ? 12.256 -2.163 -2.950 1.00 95.88 85 LEU A CA 1
ATOM 674 C C . LEU A 1 85 ? 11.967 -3.369 -2.045 1.00 95.88 85 LEU A C 1
ATOM 676 O O . LEU A 1 85 ? 10.812 -3.615 -1.694 1.00 95.88 85 LEU A O 1
ATOM 680 N N . TYR A 1 86 ? 12.999 -4.118 -1.655 1.00 96.31 86 TYR A N 1
ATOM 681 C CA . TYR A 1 86 ? 12.874 -5.284 -0.790 1.00 96.31 86 TYR A CA 1
ATOM 682 C C . TYR A 1 86 ? 13.448 -5.011 0.598 1.00 96.31 86 TYR A C 1
ATOM 684 O O . TYR A 1 86 ? 14.299 -4.152 0.813 1.00 96.31 86 TYR A O 1
ATOM 692 N N . THR A 1 87 ? 12.984 -5.787 1.571 1.00 96.00 87 THR A N 1
ATOM 693 C CA . THR A 1 87 ? 13.525 -5.774 2.929 1.00 96.00 87 THR A CA 1
ATOM 694 C C . THR A 1 87 ? 13.608 -7.191 3.478 1.00 96.00 87 THR A C 1
ATOM 696 O O . THR A 1 87 ? 13.077 -8.136 2.893 1.00 96.00 87 THR A O 1
ATOM 699 N N . THR A 1 88 ? 14.298 -7.352 4.603 1.00 95.62 88 THR A N 1
ATOM 700 C CA . THR A 1 88 ? 14.451 -8.641 5.281 1.00 95.62 88 THR A CA 1
ATOM 701 C C . THR A 1 88 ? 13.968 -8.545 6.718 1.00 95.62 88 THR A C 1
ATOM 703 O O . THR A 1 88 ? 13.984 -7.484 7.341 1.00 95.62 88 THR A O 1
ATOM 706 N N . TYR A 1 89 ? 13.538 -9.680 7.258 1.00 92.44 89 TYR A N 1
ATOM 707 C CA . TYR A 1 89 ? 13.138 -9.797 8.652 1.00 92.44 89 TYR A CA 1
ATOM 708 C C . TYR A 1 89 ? 14.218 -10.540 9.426 1.00 92.44 89 TYR A C 1
ATOM 710 O O . TYR A 1 89 ? 14.843 -11.467 8.913 1.00 92.44 89 TYR A O 1
ATOM 718 N N . LYS A 1 90 ? 14.409 -10.158 10.688 1.00 92.81 90 LYS A N 1
ATOM 719 C CA . LYS A 1 90 ? 15.257 -10.894 11.626 1.00 92.81 90 LYS A CA 1
ATOM 720 C C . LYS A 1 90 ? 14.409 -11.463 12.748 1.00 92.81 90 LYS A C 1
ATOM 722 O O . LYS A 1 90 ? 13.468 -10.820 13.212 1.00 92.81 90 LYS A O 1
ATOM 727 N N . THR A 1 91 ? 14.772 -12.649 13.214 1.00 89.75 91 THR A N 1
ATOM 728 C CA . THR A 1 91 ? 14.165 -13.231 14.408 1.00 89.75 91 THR A CA 1
ATOM 729 C C . THR A 1 91 ? 14.459 -12.336 15.604 1.00 89.75 91 THR A C 1
ATOM 731 O O . THR A 1 91 ? 15.616 -12.044 15.905 1.00 89.75 91 THR A O 1
ATOM 734 N N . VAL A 1 92 ? 13.408 -11.907 16.296 1.00 82.25 92 VAL A N 1
ATOM 735 C CA . VAL A 1 92 ? 13.525 -11.204 17.574 1.00 82.25 92 VAL A CA 1
ATOM 736 C C . VAL A 1 92 ? 13.280 -12.233 18.677 1.00 82.25 92 VAL A C 1
ATOM 738 O O . VAL A 1 92 ? 12.305 -12.987 18.579 1.00 82.25 92 VAL A O 1
ATOM 741 N N . PRO A 1 93 ? 14.148 -12.326 19.705 1.00 81.31 93 PRO A N 1
ATOM 742 C CA . PRO A 1 93 ? 13.881 -13.196 20.841 1.00 81.31 93 PRO A CA 1
ATOM 743 C C . PRO A 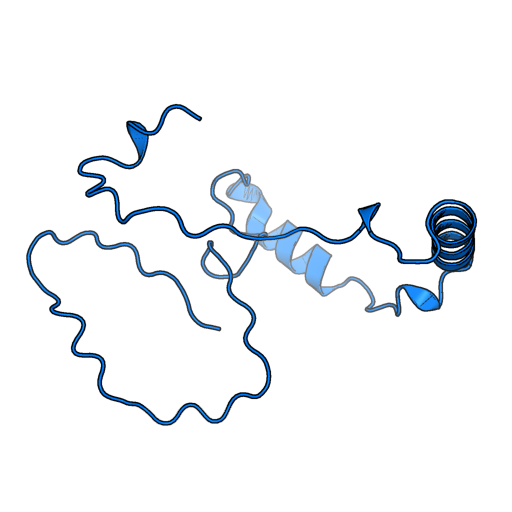1 93 ? 12.529 -12.830 21.446 1.00 81.31 93 PRO A C 1
ATOM 745 O O . PRO A 1 93 ? 12.127 -11.667 21.451 1.00 81.31 93 PRO A O 1
ATOM 748 N N . LYS A 1 94 ? 11.810 -13.831 21.952 1.00 69.19 94 LYS A N 1
ATOM 749 C CA . LYS A 1 94 ? 10.531 -13.601 22.615 1.00 69.19 94 LYS A CA 1
ATOM 750 C C . LYS A 1 94 ? 10.786 -12.811 23.898 1.00 69.19 94 LYS A C 1
ATOM 752 O O . LYS A 1 94 ? 11.115 -13.385 24.929 1.00 69.19 94 LYS A O 1
ATOM 757 N N . ILE A 1 95 ? 10.652 -11.495 23.819 1.00 66.75 95 ILE A N 1
ATOM 758 C CA . ILE A 1 95 ? 10.648 -10.632 24.992 1.00 66.75 95 ILE A CA 1
ATOM 759 C C . ILE A 1 95 ? 9.276 -10.827 25.637 1.00 66.75 95 ILE A C 1
ATOM 761 O O . ILE A 1 95 ? 8.245 -10.659 24.981 1.00 66.75 95 ILE A O 1
ATOM 765 N N . GLU A 1 96 ? 9.246 -11.232 26.906 1.00 60.56 96 GLU A N 1
ATOM 766 C CA . GLU A 1 96 ? 8.020 -11.207 27.702 1.00 60.56 96 GLU A CA 1
ATOM 767 C C . GLU A 1 96 ? 7.668 -9.744 27.966 1.00 60.56 96 GLU A C 1
ATOM 769 O O . GLU A 1 96 ? 8.061 -9.137 28.958 1.00 60.56 96 GLU A O 1
ATOM 774 N N . ILE A 1 97 ? 6.997 -9.133 26.995 1.00 56.41 97 ILE A N 1
ATOM 775 C CA . ILE A 1 97 ? 6.568 -7.747 27.072 1.00 56.41 97 ILE A CA 1
ATOM 776 C C . ILE A 1 97 ? 5.376 -7.704 28.030 1.00 56.41 97 ILE A C 1
ATOM 778 O O . ILE A 1 97 ? 4.232 -7.928 27.641 1.00 56.41 97 ILE A O 1
ATOM 782 N N . ILE A 1 98 ? 5.663 -7.431 29.302 1.00 57.88 98 ILE A N 1
ATOM 783 C CA . ILE A 1 98 ? 4.656 -7.207 30.351 1.00 57.88 98 ILE A CA 1
ATOM 784 C C . ILE A 1 98 ? 3.852 -5.925 30.043 1.00 57.88 98 ILE A C 1
ATOM 786 O O . ILE A 1 98 ? 2.701 -5.799 30.451 1.00 57.88 98 ILE A O 1
ATOM 790 N N . ASN A 1 99 ? 4.430 -4.991 29.273 1.00 55.03 99 ASN A N 1
ATOM 791 C CA . ASN A 1 99 ? 3.767 -3.772 28.816 1.00 55.03 99 ASN A CA 1
ATOM 792 C C . ASN A 1 99 ? 4.251 -3.341 27.409 1.00 55.03 99 ASN A C 1
ATOM 794 O O . ASN A 1 99 ? 5.400 -2.913 27.276 1.00 55.03 99 ASN A O 1
ATOM 798 N N . PRO A 1 100 ? 3.398 -3.405 26.365 1.00 55.25 100 PRO A N 1
ATOM 799 C CA . PRO A 1 100 ? 3.726 -2.961 25.003 1.00 55.25 100 PRO A CA 1
ATOM 800 C C . PRO A 1 100 ? 4.183 -1.501 24.911 1.00 55.25 100 PRO A C 1
ATOM 802 O O . PRO A 1 100 ? 4.971 -1.160 24.034 1.00 55.25 100 PRO A O 1
ATOM 805 N N . SER A 1 101 ? 3.743 -0.650 25.839 1.00 56.31 101 SER A N 1
ATOM 806 C CA . SER A 1 101 ? 4.113 0.766 25.916 1.00 56.31 101 SER A CA 1
ATOM 807 C C . SER A 1 101 ? 5.533 1.007 26.447 1.00 56.31 101 SER A C 1
ATOM 809 O O . SER A 1 101 ? 6.015 2.133 26.386 1.00 56.31 101 SER A O 1
ATOM 811 N N . ALA A 1 102 ? 6.205 -0.018 26.988 1.00 51.69 102 ALA A N 1
ATOM 812 C CA . ALA A 1 102 ? 7.562 0.090 27.535 1.00 51.69 102 ALA A CA 1
ATOM 813 C C . ALA A 1 102 ? 8.670 -0.137 26.489 1.00 51.69 102 ALA A C 1
ATOM 815 O O . ALA A 1 102 ? 9.851 0.027 26.801 1.00 51.69 102 ALA A O 1
ATOM 816 N N . LEU A 1 103 ? 8.312 -0.510 25.256 1.00 57.00 103 LEU A N 1
ATOM 817 C CA . LEU A 1 103 ? 9.267 -0.620 24.159 1.00 57.00 103 LEU A CA 1
ATOM 818 C C . LEU A 1 103 ? 9.719 0.783 23.738 1.00 57.00 103 LEU A C 1
ATOM 820 O O . LEU A 1 103 ? 8.975 1.521 23.095 1.00 57.00 103 LEU A O 1
ATOM 824 N N . LYS A 1 104 ? 10.952 1.143 24.102 1.00 50.62 104 LYS A N 1
ATOM 825 C CA . LYS A 1 104 ? 11.664 2.248 23.457 1.00 50.62 104 LYS A CA 1
ATOM 826 C C . LYS A 1 104 ? 12.225 1.722 22.138 1.00 50.62 104 LYS A C 1
ATOM 828 O O . LYS A 1 104 ? 12.969 0.742 22.147 1.00 50.62 104 LYS A O 1
ATOM 833 N N . TRP A 1 105 ? 11.780 2.324 21.043 1.00 50.81 105 TRP A N 1
ATOM 834 C CA . TRP A 1 105 ? 12.299 2.111 19.693 1.00 50.81 105 TRP A CA 1
ATOM 835 C C . TRP A 1 105 ? 13.679 2.749 19.537 1.00 50.81 105 TRP A C 1
ATOM 837 O O . TRP A 1 105 ? 13.909 3.816 20.152 1.00 50.81 105 TRP A O 1
#

InterPro domains:
  IPR004108 Iron hydrogenase, large subunit, C-terminal [PF02906] (18-40)
  IPR009016 Iron hydrogenase [SSF53920] (19-75)
  IPR050340 Cytosolic Fe-S Cluster Assembly Factor [PTHR11615] (14-94)

Solvent-accessible surface area (backbone atoms only — not comparable to full-atom values): 7442 Å² total; per-residue (Å²): 128,62,68,72,73,84,78,92,57,100,85,79,74,82,81,72,78,70,87,68,88,72,98,66,95,75,84,74,80,46,81,38,72,89,35,76,82,56,31,96,87,55,67,76,92,48,40,68,62,54,51,53,55,60,69,69,53,80,89,72,65,70,79,78,35,68,70,51,45,54,50,48,52,56,48,34,75,78,33,80,83,45,61,91,81,56,84,84,87,74,91,70,79,89,70,86,68,89,48,80,86,70,68,81,129

Sequence (105 aa):
MYQFKNCDKPGQRKFKQTKGYYPFDYVEVMACPNGCLNGGGQIKEILTQTSELYKSLLVCDPMSNDLVQDLYELIKSKDPDLKCLYTTYKTVPKIEIINPSALKW

Foldseek 3Di:
DDEDDPPPDPDDDPPPPPVDDDPDPDDDYAHDVVHDLRDPPDDPVCSVVVVVVVVPDDDDDLVVDPVSVVVVVVCCVVPVVSVVVDDDDDDDPPDPCPDPVPDDD

Secondary structure (DSSP, 8-state):
-EEPPP---TT-------------S---EESSTT-GGG-TTS-GGGHHHHHHHHHHSPP--GGG-HHHHHHHHHHHHH-TT-GGG-----PPP----S-GGG---

Organism: Schistosoma japonicum (NCBI:txid6182)

Mean predicted aligned error: 11.18 Å

Radius of gyration: 20.3 Å; Cα contacts (8 Å, |Δi|>4): 37; chains: 1; bounding box: 38×40×50 Å

pLDDT: mean 79.43, std 19.56, range [41.62, 97.75]